Protein AF-A0A0G1G7I0-F1 (afdb_monomer_lite)

Secondary structure (DSSP, 8-state):
--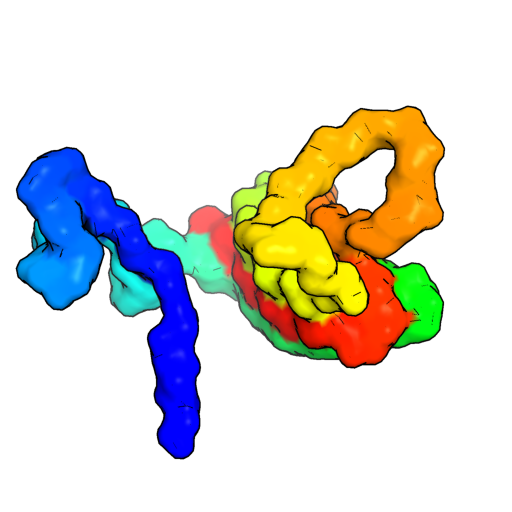------EEPTTS-TTT--GGGEEE-TT-TTS-EEEEEEEE--TT-EEEEE---SSPPEEEEEE--S---SS-------SS--S---EEEE-SSEEEEE--TT-EEEEEEE-

pLDDT: mean 72.24, std 16.4, range [36.75, 95.31]

Foldseek 3Di:
DDDDDDDWAFDPPDDSVPDDPVRTPDDPPDCPFAWPDKDKDFQAPQQKDKDWDQQQAWWDKDKDKDWPDDPVPPDDDPDDPDDPPFDFDWGTGRTIIMTGGDHGIMMMMTTTD

Sequence (113 aa):
MAEDYGLKISVEGVSVFSATDIQTAFKNDSSLLKVVQSGTGTFGVSGIVTVTHSLGYVPQFLVFQEVAYDFGNGDVSIVSTGDVYDQAIAGADTTTLKLLGNNGKSYQYYIFY

Structure (mmCIF, N/CA/C/O backbone):
data_AF-A0A0G1G7I0-F1
#
_entry.id   AF-A0A0G1G7I0-F1
#
loop_
_atom_site.group_PDB
_atom_site.id
_atom_site.type_symbol
_atom_site.label_atom_id
_atom_site.label_alt_id
_atom_site.label_comp_id
_atom_site.label_asym_id
_atom_site.label_entity_id
_atom_site.label_seq_id
_atom_site.pdbx_PDB_ins_code
_atom_site.Cartn_x
_atom_site.Cartn_y
_atom_site.Cartn_z
_atom_site.occupancy
_atom_site.B_iso_or_equiv
_atom_site.auth_seq_id
_atom_site.auth_comp_id
_atom_site.auth_asym_id
_atom_site.auth_atom_id
_atom_site.pdbx_PDB_model_num
ATOM 1 N N . MET A 1 1 ? 15.925 11.984 11.852 1.00 36.75 1 MET A N 1
ATOM 2 C CA . MET A 1 1 ? 14.678 11.907 12.635 1.00 36.75 1 MET A CA 1
ATOM 3 C C . MET A 1 1 ? 13.623 11.456 11.649 1.00 36.75 1 MET A C 1
ATOM 5 O O . MET A 1 1 ? 13.522 12.094 10.611 1.00 36.75 1 MET A O 1
ATOM 9 N N . ALA A 1 2 ? 12.993 10.303 11.862 1.00 43.09 2 ALA A N 1
ATOM 10 C CA . ALA A 1 2 ? 11.882 9.882 11.016 1.00 43.09 2 ALA A CA 1
ATOM 11 C C . ALA A 1 2 ? 10.668 10.702 11.462 1.00 43.09 2 ALA A C 1
ATOM 13 O O . ALA A 1 2 ? 10.351 10.708 12.647 1.00 43.09 2 ALA A O 1
ATOM 14 N N . GLU A 1 3 ? 10.083 11.485 10.563 1.00 41.16 3 GLU A N 1
ATOM 15 C CA . GLU A 1 3 ? 8.800 12.118 10.845 1.00 41.16 3 GLU A CA 1
ATOM 16 C C . GLU A 1 3 ? 7.743 11.007 10.836 1.00 41.16 3 GLU A C 1
ATOM 18 O O . GLU A 1 3 ? 7.594 10.283 9.851 1.00 41.16 3 GLU A O 1
ATOM 23 N N . ASP A 1 4 ? 7.076 10.807 11.972 1.00 49.00 4 ASP A N 1
ATOM 24 C CA . ASP A 1 4 ? 6.029 9.800 12.116 1.00 49.00 4 ASP A CA 1
ATOM 25 C C . ASP A 1 4 ? 4.753 10.306 11.426 1.00 49.00 4 ASP A C 1
ATOM 27 O O . ASP A 1 4 ? 3.949 11.036 12.008 1.00 49.00 4 ASP A O 1
ATOM 31 N N . TYR A 1 5 ? 4.570 9.936 10.159 1.00 49.09 5 TYR A N 1
ATOM 32 C CA . TYR A 1 5 ? 3.343 10.210 9.410 1.00 49.09 5 TYR A CA 1
ATOM 33 C C . TYR A 1 5 ? 2.296 9.120 9.692 1.00 49.09 5 TYR A C 1
ATOM 35 O O . TYR A 1 5 ? 2.605 7.927 9.701 1.00 49.09 5 TYR A O 1
ATOM 43 N N . GLY A 1 6 ? 1.040 9.509 9.926 1.00 55.38 6 GLY A N 1
ATOM 44 C CA . GLY A 1 6 ? -0.043 8.570 10.222 1.00 55.38 6 GLY A CA 1
ATOM 45 C C . GLY A 1 6 ? -1.427 9.212 10.202 1.00 55.38 6 GLY A C 1
ATOM 46 O O . GLY A 1 6 ? -1.568 10.430 10.113 1.00 55.38 6 GLY A O 1
ATOM 47 N N . LEU A 1 7 ? -2.464 8.379 10.287 1.00 59.53 7 LEU A N 1
ATOM 48 C CA . LEU A 1 7 ? -3.857 8.823 10.344 1.00 59.53 7 LEU A CA 1
ATOM 49 C C . LEU A 1 7 ? -4.307 8.940 11.807 1.00 59.53 7 LEU A C 1
ATOM 51 O O . LEU A 1 7 ? -4.096 8.023 12.604 1.00 59.53 7 LEU A O 1
ATOM 55 N N . LYS A 1 8 ? -4.944 10.065 12.152 1.00 62.00 8 LYS A N 1
ATOM 56 C CA . LYS A 1 8 ? -5.587 10.295 13.451 1.00 62.00 8 LYS A CA 1
ATOM 57 C C . LYS A 1 8 ? -7.015 10.781 13.224 1.00 62.00 8 LYS A C 1
ATOM 59 O O . LYS A 1 8 ? -7.211 11.796 12.562 1.00 62.00 8 LYS A O 1
ATOM 64 N N . ILE A 1 9 ? -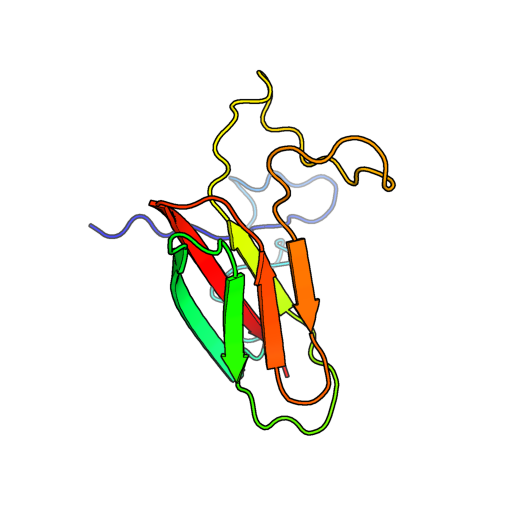8.000 10.073 13.772 1.00 66.81 9 ILE A N 1
ATOM 65 C CA . ILE A 1 9 ? -9.423 10.430 13.646 1.00 66.81 9 ILE A CA 1
ATOM 66 C C . ILE A 1 9 ? -9.959 10.688 15.052 1.00 66.81 9 ILE A C 1
ATOM 68 O O . ILE A 1 9 ? -9.914 9.786 15.883 1.00 66.81 9 ILE A O 1
ATOM 72 N N . SER A 1 10 ? -10.427 11.899 15.353 1.00 65.12 10 SER A N 1
ATOM 73 C CA . SER A 1 10 ? -11.072 12.204 16.636 1.00 65.12 10 SER A CA 1
ATOM 74 C C . SER A 1 10 ? -12.571 11.911 16.595 1.00 65.12 10 SER A C 1
ATOM 76 O O . SER A 1 10 ? -13.183 11.851 15.529 1.00 65.12 10 SER A O 1
ATOM 78 N N . VAL A 1 11 ? -13.163 11.719 17.773 1.00 64.56 11 VAL A N 1
ATOM 79 C CA . VAL A 1 11 ? -14.624 11.720 17.918 1.00 64.56 11 VAL A CA 1
ATOM 80 C C . VAL A 1 11 ? -15.186 13.134 17.724 1.00 64.56 11 VAL A C 1
ATOM 82 O O . VAL A 1 11 ? -14.476 14.130 17.896 1.00 64.56 11 VAL A O 1
ATOM 85 N N . GLU A 1 12 ? -16.467 13.223 17.365 1.00 67.62 12 GLU A N 1
ATOM 86 C CA . GLU A 1 12 ? -17.152 14.495 17.125 1.00 67.62 12 GLU A CA 1
ATOM 87 C C . GLU A 1 12 ? -17.000 15.464 18.313 1.00 67.62 12 GLU A C 1
ATOM 89 O O . GLU A 1 12 ? -1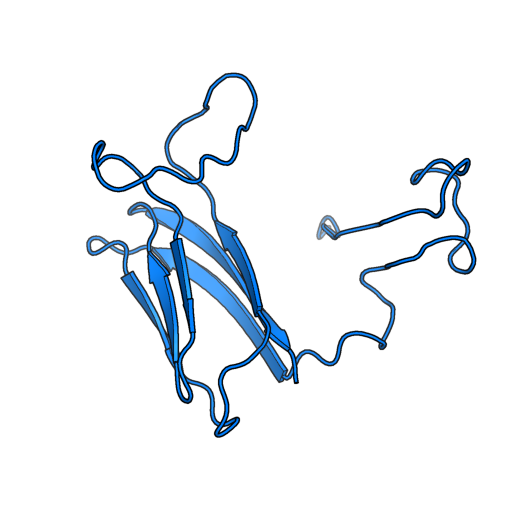7.112 15.078 19.477 1.00 67.62 12 GLU A O 1
ATOM 94 N N . GLY A 1 13 ? -16.716 16.735 18.017 1.00 74.75 13 GLY A N 1
ATOM 95 C CA . GLY A 1 13 ? -16.551 17.786 19.026 1.00 74.75 13 GLY A CA 1
ATOM 96 C C . GLY A 1 13 ? -15.169 17.860 19.688 1.00 74.75 13 GLY A C 1
ATOM 97 O O . GLY A 1 13 ? -14.962 18.726 20.538 1.00 74.75 13 GLY A O 1
ATOM 98 N N . VAL A 1 14 ? -14.205 17.015 19.299 1.00 68.00 14 VAL A N 1
ATOM 99 C CA . VAL A 1 14 ? -12.835 17.026 19.844 1.00 68.00 14 VAL A CA 1
ATOM 100 C C . VAL A 1 14 ? -11.812 17.263 18.729 1.00 68.00 14 VAL A C 1
ATOM 102 O O . VAL A 1 14 ? -11.847 16.615 17.687 1.00 68.00 14 VAL A O 1
ATOM 105 N N . SER A 1 15 ? -10.872 18.189 18.940 1.00 73.12 15 SER A N 1
ATOM 106 C CA . SER A 1 15 ? -9.793 18.474 17.981 1.00 73.12 15 SER A CA 1
ATOM 107 C C . SER A 1 15 ? -8.762 17.343 17.931 1.00 73.12 15 SER A C 1
ATOM 109 O O . SER A 1 15 ? -8.303 16.870 18.970 1.00 73.12 15 SER A O 1
ATOM 111 N N . VAL A 1 16 ? -8.322 16.957 16.728 1.00 62.06 16 VAL A N 1
ATOM 112 C CA . VAL A 1 16 ? -7.306 15.903 16.522 1.00 62.06 16 VAL A CA 1
ATOM 113 C C . VAL A 1 16 ? -5.960 16.236 17.183 1.00 62.06 16 VAL A C 1
ATOM 115 O O . VAL A 1 16 ? -5.243 15.333 17.619 1.00 62.06 16 VAL A O 1
ATOM 118 N N . PHE A 1 17 ? -5.640 17.528 17.321 1.00 71.12 17 PHE A N 1
ATOM 119 C CA . PHE A 1 17 ? -4.378 18.016 17.892 1.00 71.12 17 PHE A CA 1
ATOM 120 C C . PHE A 1 17 ? -4.365 18.016 19.424 1.00 71.12 17 PHE A C 1
ATOM 122 O O . PHE A 1 17 ? -3.295 18.006 20.023 1.00 71.12 17 PHE A O 1
ATOM 129 N N . SER A 1 18 ? -5.541 18.008 20.059 1.00 70.06 18 SER A N 1
ATOM 130 C CA . SER A 1 18 ? -5.690 18.000 21.520 1.00 70.06 18 SER A CA 1
ATOM 131 C C . SER A 1 18 ? -6.378 16.741 22.056 1.00 70.06 18 SER A C 1
ATOM 133 O O . SER A 1 18 ? -6.546 16.609 23.265 1.00 70.06 18 SER A O 1
ATOM 135 N N . ALA A 1 19 ? -6.805 15.830 21.177 1.00 61.31 19 ALA A N 1
ATOM 136 C CA . ALA A 1 19 ? -7.443 14.577 21.560 1.00 61.31 19 ALA A CA 1
ATOM 137 C C . ALA A 1 19 ? -6.448 13.658 22.275 1.00 61.31 19 ALA A C 1
ATOM 139 O O . ALA A 1 19 ? -5.387 13.334 21.725 1.00 61.31 19 ALA A O 1
ATOM 140 N N . THR A 1 20 ? -6.831 13.206 23.471 1.00 61.53 20 THR A N 1
ATOM 141 C CA . THR A 1 20 ? -6.169 12.084 24.149 1.00 61.53 20 THR A CA 1
ATOM 142 C C . THR A 1 20 ? -6.434 10.778 23.396 1.00 61.53 20 THR A C 1
ATOM 144 O O . THR A 1 20 ? -7.378 10.681 22.608 1.00 61.53 20 THR A O 1
ATOM 147 N N . ASP A 1 21 ? -5.617 9.753 23.634 1.00 56.25 21 ASP A N 1
ATOM 148 C CA . ASP A 1 21 ? -5.696 8.482 22.898 1.00 56.25 21 ASP A CA 1
ATOM 149 C C . ASP A 1 21 ? -7.079 7.816 22.996 1.00 56.25 21 ASP A C 1
ATOM 151 O O . ASP A 1 21 ? -7.576 7.284 22.012 1.00 56.25 21 ASP A O 1
ATOM 155 N N . ILE A 1 22 ? -7.758 7.941 24.142 1.00 57.19 22 ILE A N 1
ATOM 156 C CA . ILE A 1 22 ? -9.116 7.409 24.368 1.00 57.19 22 ILE A CA 1
ATOM 157 C C . ILE A 1 22 ? -10.184 8.183 23.576 1.00 57.19 22 ILE A C 1
ATOM 159 O O . ILE A 1 22 ? -11.238 7.647 23.247 1.00 57.19 22 ILE A O 1
ATOM 163 N N . GLN A 1 23 ? -9.923 9.451 23.259 1.00 49.94 23 GLN A N 1
ATOM 164 C CA . GLN A 1 23 ? -10.827 10.329 22.502 1.00 49.94 23 GLN A CA 1
ATOM 165 C C . GLN A 1 23 ? -10.543 10.290 20.995 1.00 49.94 23 GLN A C 1
ATOM 167 O O . GLN A 1 23 ? -11.086 11.081 20.218 1.00 49.94 23 GLN A O 1
ATOM 172 N N . THR A 1 24 ? -9.667 9.379 20.586 1.00 51.78 24 THR A N 1
ATOM 173 C CA . THR A 1 24 ? -9.268 9.184 19.206 1.00 51.78 24 THR A CA 1
ATOM 174 C C . THR A 1 24 ? -9.899 7.881 18.715 1.00 51.78 24 THR A C 1
ATOM 176 O O . THR A 1 24 ? -9.621 6.812 19.244 1.00 51.78 24 THR A O 1
ATOM 179 N N . ALA A 1 25 ? -10.760 7.964 17.702 1.00 51.34 25 ALA A N 1
ATOM 180 C CA . ALA A 1 25 ? -11.379 6.808 17.057 1.00 51.34 25 ALA A CA 1
ATOM 181 C C . ALA A 1 25 ? -10.348 5.917 16.341 1.00 51.34 25 ALA A C 1
ATOM 183 O O . ALA A 1 25 ? -10.568 4.720 16.181 1.00 51.34 25 ALA A O 1
ATOM 184 N N . PHE A 1 26 ? -9.222 6.497 15.913 1.00 54.03 26 PHE A N 1
ATOM 185 C CA . PHE A 1 26 ? -8.141 5.777 15.250 1.00 54.03 26 PHE A CA 1
ATOM 186 C C . PHE A 1 26 ? -6.775 6.430 15.505 1.00 54.03 26 PHE A C 1
ATOM 188 O O . PHE A 1 26 ? -6.620 7.629 15.260 1.00 54.03 26 PHE A O 1
ATOM 195 N N . LYS A 1 27 ? -5.782 5.647 15.947 1.00 61.00 27 LYS A N 1
ATOM 196 C CA . LYS A 1 27 ? -4.389 6.080 16.144 1.00 61.00 27 LYS A CA 1
ATOM 197 C C . LYS A 1 27 ? -3.424 5.045 15.555 1.00 61.00 27 LYS A C 1
ATOM 199 O O . LYS A 1 27 ? -3.648 3.843 15.693 1.00 61.00 27 LYS A O 1
ATOM 204 N N . ASN A 1 28 ? -2.349 5.526 14.927 1.00 53.62 28 ASN A N 1
ATOM 205 C CA . ASN A 1 28 ? -1.347 4.715 14.221 1.00 53.62 28 ASN A CA 1
ATOM 206 C C . ASN A 1 28 ? -0.590 3.709 15.122 1.00 53.62 28 ASN A C 1
ATOM 208 O O . ASN A 1 28 ? -0.091 2.705 14.632 1.00 53.62 28 ASN A O 1
ATOM 212 N N . ASP A 1 29 ? -0.516 3.947 16.435 1.00 60.03 29 ASP A N 1
ATOM 213 C CA . ASP A 1 29 ? 0.102 3.030 17.409 1.00 60.03 29 ASP A CA 1
ATOM 214 C C . ASP A 1 29 ? -0.900 2.061 18.064 1.00 60.03 29 ASP A C 1
ATOM 216 O O . ASP A 1 29 ? -0.508 1.212 18.869 1.00 60.03 29 ASP A O 1
ATOM 220 N N . SER A 1 30 ? -2.193 2.153 17.730 1.00 58.72 30 SER A N 1
ATOM 221 C CA . SER A 1 30 ? -3.185 1.222 18.260 1.00 58.72 30 SER A CA 1
ATOM 222 C C . SER A 1 30 ? -3.065 -0.122 17.537 1.00 58.72 30 SER A C 1
ATOM 224 O O . SER A 1 30 ? -3.155 -0.202 16.312 1.00 58.72 30 SER A O 1
ATOM 226 N N . SER A 1 31 ? -2.916 -1.214 18.293 1.00 56.00 31 SER A N 1
ATOM 227 C CA . SER A 1 31 ? -2.848 -2.584 17.751 1.00 56.00 31 SER A CA 1
ATOM 228 C C . SER A 1 31 ? -4.189 -3.107 17.208 1.00 56.00 31 SER A C 1
ATOM 230 O O . SER A 1 31 ? -4.336 -4.301 16.942 1.00 56.00 31 SER A O 1
ATOM 232 N N . LEU A 1 32 ? -5.180 -2.221 17.063 1.00 61.12 32 LEU A N 1
ATOM 233 C CA . LEU A 1 32 ? -6.523 -2.539 16.592 1.00 61.12 32 LEU A CA 1
ATOM 234 C C . LEU A 1 32 ? -6.527 -2.908 15.106 1.00 61.12 32 LEU A C 1
ATOM 236 O O . LEU A 1 32 ? -7.296 -3.781 14.708 1.00 61.12 32 LEU A O 1
ATOM 240 N N . LEU A 1 33 ? -5.650 -2.297 14.299 1.00 64.00 33 LEU A N 1
ATOM 241 C CA . LEU A 1 33 ? -5.455 -2.698 12.908 1.00 64.00 33 LEU A CA 1
ATOM 242 C C . LEU A 1 33 ? -4.319 -3.704 12.801 1.00 64.00 33 LEU A C 1
ATOM 244 O O . LEU A 1 33 ? -3.130 -3.394 12.848 1.00 64.00 33 LEU A O 1
ATOM 248 N N . LYS A 1 34 ? -4.731 -4.947 12.625 1.00 72.62 34 LYS A N 1
ATOM 249 C CA . LYS A 1 34 ? -3.878 -6.090 12.365 1.00 72.62 34 LYS A CA 1
ATOM 250 C C . LYS A 1 34 ? -3.303 -6.003 10.949 1.00 72.62 34 LYS A C 1
ATOM 252 O O . LYS A 1 34 ? -3.904 -6.470 9.990 1.00 72.62 34 LYS A O 1
ATOM 257 N N . VAL A 1 35 ? -2.136 -5.373 10.812 1.00 82.19 35 VAL A N 1
ATOM 258 C CA . VAL A 1 35 ? -1.388 -5.318 9.544 1.00 82.19 35 VAL A CA 1
ATOM 259 C C . VAL A 1 35 ? -0.670 -6.652 9.333 1.00 82.19 35 VAL A C 1
ATOM 261 O O . VAL A 1 35 ? 0.157 -7.043 10.155 1.00 82.19 35 VAL A O 1
ATOM 264 N N . VAL A 1 36 ? -0.972 -7.352 8.237 1.00 85.38 36 VAL A N 1
ATOM 265 C CA . VAL A 1 36 ? -0.268 -8.592 7.858 1.00 85.38 36 VAL A CA 1
ATOM 266 C C . VAL A 1 36 ? 0.980 -8.308 7.028 1.00 85.38 36 VAL A C 1
ATOM 268 O O . VAL A 1 36 ? 1.958 -9.047 7.100 1.00 85.38 36 VAL A O 1
ATOM 271 N N . GLN A 1 37 ? 0.948 -7.244 6.225 1.00 88.62 37 GLN A N 1
ATOM 272 C CA . GLN A 1 37 ? 2.017 -6.914 5.295 1.00 88.62 37 GLN A CA 1
ATOM 273 C C . GLN A 1 37 ? 2.002 -5.419 5.001 1.00 88.62 37 GLN A C 1
ATOM 275 O O . GLN A 1 37 ? 0.944 -4.823 4.810 1.00 88.62 37 GLN A O 1
ATOM 280 N N . SER A 1 38 ? 3.179 -4.814 4.937 1.00 91.88 38 SER A N 1
ATOM 281 C CA . SER A 1 38 ? 3.354 -3.434 4.504 1.00 91.88 38 SER A CA 1
ATOM 282 C C . SER A 1 38 ? 4.641 -3.299 3.707 1.00 91.88 38 SER A C 1
ATOM 284 O O . SER A 1 38 ? 5.513 -4.171 3.736 1.00 91.88 38 SER A O 1
ATOM 286 N N . GLY A 1 39 ? 4.757 -2.204 2.970 1.00 91.88 39 GLY A N 1
ATOM 287 C CA . GLY A 1 39 ? 5.974 -1.904 2.238 1.00 91.88 39 GLY A CA 1
ATOM 288 C C . GLY A 1 39 ? 5.921 -0.553 1.554 1.00 91.88 39 GLY A C 1
ATOM 289 O O . GLY A 1 39 ? 4.877 0.097 1.488 1.00 91.88 39 GLY A O 1
ATOM 290 N N . THR A 1 40 ? 7.072 -0.150 1.037 1.00 94.50 40 THR A N 1
ATOM 291 C CA . THR A 1 40 ? 7.259 1.074 0.263 1.00 94.50 40 THR A CA 1
ATOM 292 C C . THR A 1 40 ? 7.983 0.758 -1.038 1.00 94.50 40 THR A C 1
ATOM 294 O O . THR A 1 40 ? 8.586 -0.308 -1.189 1.00 94.50 40 THR A O 1
ATOM 297 N N . GLY A 1 41 ? 7.919 1.677 -1.992 1.00 93.81 41 GLY A N 1
ATOM 298 C CA . GLY A 1 41 ? 8.704 1.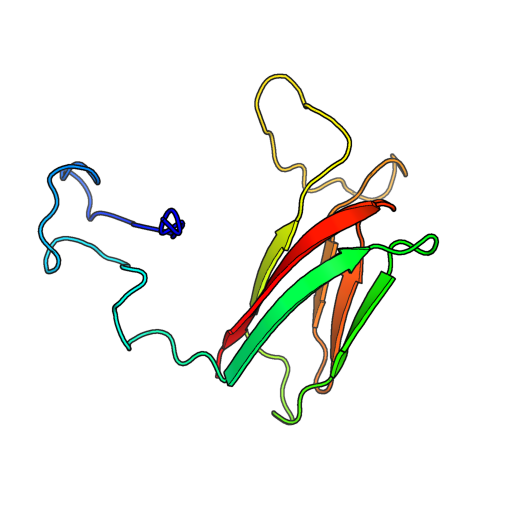581 -3.212 1.00 93.81 41 GLY A CA 1
ATOM 299 C C . GLY A 1 41 ? 8.465 2.752 -4.146 1.00 93.81 41 GLY A C 1
ATOM 300 O O . GLY A 1 41 ? 7.826 3.738 -3.785 1.00 93.81 41 GLY A O 1
ATOM 301 N N . THR A 1 42 ? 8.982 2.616 -5.361 1.00 93.44 42 THR A N 1
ATOM 302 C CA . THR A 1 42 ? 8.827 3.599 -6.430 1.00 93.44 42 THR A CA 1
ATOM 303 C C . THR A 1 42 ? 8.290 2.892 -7.663 1.00 93.44 42 THR A C 1
ATOM 305 O O . THR A 1 42 ? 8.742 1.796 -8.006 1.00 93.44 42 THR A O 1
ATOM 308 N N . PHE A 1 43 ? 7.313 3.497 -8.327 1.00 89.25 43 PHE A N 1
ATOM 309 C CA . PHE A 1 43 ? 6.777 2.966 -9.572 1.00 89.25 43 PHE A CA 1
ATOM 310 C C . PHE A 1 43 ? 7.832 3.023 -10.682 1.00 89.25 43 PHE A C 1
ATOM 312 O O . PHE A 1 43 ? 8.471 4.052 -10.900 1.00 89.25 43 PHE A O 1
ATOM 319 N N . GLY A 1 44 ? 7.998 1.911 -11.400 1.00 88.50 44 GLY A N 1
ATOM 320 C CA . GLY A 1 44 ? 8.812 1.859 -12.614 1.00 88.50 44 GLY A CA 1
ATOM 321 C C . GLY A 1 44 ? 8.072 2.404 -13.838 1.00 88.50 44 GLY A C 1
ATOM 322 O O . GLY A 1 44 ? 6.951 2.897 -13.746 1.00 88.50 44 GLY A O 1
ATOM 323 N N . VAL A 1 45 ? 8.675 2.240 -15.019 1.00 85.19 45 VAL A N 1
ATOM 324 C CA . VAL A 1 45 ? 8.162 2.781 -16.294 1.00 85.19 45 VAL A CA 1
ATOM 325 C C . VAL A 1 45 ? 6.741 2.307 -16.626 1.00 85.19 45 VAL A C 1
ATOM 327 O O . VAL A 1 45 ? 5.972 3.061 -17.211 1.00 85.19 45 VAL A O 1
ATOM 330 N N . SER A 1 46 ? 6.369 1.084 -16.234 1.00 84.12 46 SER A N 1
ATOM 331 C CA . SER A 1 46 ? 5.016 0.548 -16.445 1.00 84.12 46 SER A CA 1
ATOM 332 C C . SER A 1 46 ? 3.957 1.164 -15.530 1.00 84.12 46 SER A C 1
ATOM 334 O O . SER A 1 46 ? 2.772 0.973 -15.785 1.00 84.12 46 SER A O 1
ATOM 336 N N . GLY A 1 47 ? 4.360 1.820 -14.438 1.00 83.12 47 GLY A N 1
ATOM 337 C CA . GLY A 1 47 ? 3.447 2.330 -13.418 1.00 83.12 47 GLY A CA 1
ATOM 338 C C . GLY A 1 47 ? 2.736 1.252 -12.596 1.00 83.12 47 GLY A C 1
ATOM 339 O O . GLY A 1 47 ? 1.948 1.590 -11.725 1.00 83.12 47 GLY A O 1
ATOM 340 N N . ILE A 1 48 ? 2.993 -0.039 -12.842 1.00 87.75 48 ILE A N 1
ATOM 341 C CA . ILE A 1 48 ? 2.286 -1.148 -12.188 1.00 87.75 48 ILE A CA 1
ATOM 342 C C . ILE A 1 48 ? 3.200 -1.837 -11.182 1.00 87.75 48 ILE A C 1
ATOM 344 O O . ILE A 1 48 ? 4.288 -2.300 -11.530 1.00 87.75 48 ILE A O 1
ATOM 348 N N . VAL A 1 49 ? 2.710 -1.983 -9.955 1.00 91.44 49 VAL A N 1
ATOM 349 C CA . VAL A 1 49 ? 3.331 -2.783 -8.895 1.00 91.44 49 VAL A CA 1
ATOM 350 C C . VAL A 1 49 ? 2.363 -3.879 -8.478 1.00 91.44 49 VAL A C 1
ATOM 352 O O . VAL A 1 49 ? 1.183 -3.629 -8.247 1.00 91.44 49 VAL A O 1
ATOM 355 N N . THR A 1 50 ? 2.867 -5.108 -8.379 1.00 93.38 50 THR A N 1
ATOM 356 C CA . THR A 1 50 ? 2.115 -6.253 -7.856 1.00 93.38 50 THR A CA 1
ATOM 357 C C . THR A 1 50 ? 2.763 -6.722 -6.564 1.00 93.38 50 THR A C 1
ATOM 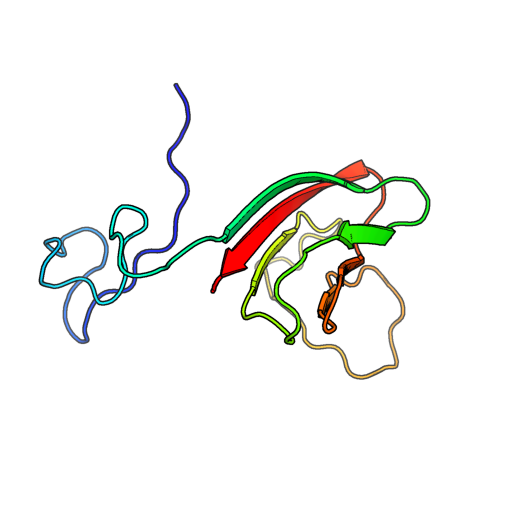359 O O . THR A 1 50 ? 3.945 -7.058 -6.540 1.00 93.38 50 THR A O 1
ATOM 362 N N . VAL A 1 51 ? 1.975 -6.746 -5.498 1.00 93.25 51 VAL A N 1
ATOM 363 C CA . VAL A 1 51 ? 2.363 -7.216 -4.173 1.00 93.25 51 VAL A CA 1
ATOM 364 C C . VAL A 1 51 ? 1.628 -8.521 -3.902 1.00 93.25 51 VAL A C 1
ATOM 366 O O . VAL A 1 51 ? 0.407 -8.531 -3.780 1.00 93.25 51 VAL A O 1
ATOM 369 N N . THR A 1 52 ? 2.361 -9.625 -3.798 1.00 95.31 52 THR A N 1
ATOM 370 C CA . THR A 1 52 ? 1.784 -10.932 -3.458 1.00 95.31 52 THR A CA 1
ATOM 371 C C . THR A 1 52 ? 1.501 -11.033 -1.958 1.00 95.31 52 THR A C 1
ATOM 373 O O . THR A 1 52 ? 2.316 -10.578 -1.151 1.00 95.31 52 THR A O 1
ATOM 376 N N . HIS A 1 53 ? 0.385 -11.669 -1.595 1.00 88.25 53 HIS A N 1
ATOM 377 C CA . HIS A 1 53 ? 0.013 -12.041 -0.227 1.00 88.25 53 HIS A CA 1
ATOM 378 C C . HIS A 1 53 ? -0.635 -13.438 -0.180 1.00 88.25 53 HIS A C 1
ATOM 380 O O . HIS A 1 53 ? -1.131 -13.946 -1.184 1.00 88.25 53 HIS A O 1
ATOM 386 N N . SER A 1 54 ? -0.678 -14.053 1.006 1.00 88.38 54 SER A N 1
ATOM 387 C CA . SER A 1 54 ? -1.102 -15.459 1.187 1.00 88.38 54 SER A CA 1
ATOM 388 C C . SER A 1 54 ? -2.358 -15.633 2.052 1.00 88.38 54 SER A C 1
ATOM 390 O O . SER A 1 54 ? -2.527 -16.660 2.701 1.00 88.38 54 SER A O 1
ATOM 392 N N . LEU A 1 55 ? -3.233 -14.626 2.092 1.00 84.06 55 LEU A N 1
ATOM 393 C CA . LEU A 1 55 ? -4.421 -14.610 2.959 1.00 84.06 55 LEU A CA 1
ATOM 394 C C . LEU A 1 55 ? -5.547 -15.559 2.514 1.00 84.06 55 LEU A C 1
ATOM 396 O O . LEU A 1 55 ? -6.331 -15.998 3.347 1.00 84.06 55 LEU A O 1
ATOM 400 N N . GLY A 1 56 ? -5.647 -15.889 1.221 1.00 82.75 56 GLY A N 1
ATOM 401 C CA . GLY A 1 56 ? -6.708 -16.764 0.697 1.00 82.75 56 GLY A CA 1
ATOM 402 C C . GLY A 1 56 ? -8.092 -16.103 0.589 1.00 82.75 56 GLY A C 1
ATOM 403 O O . GLY A 1 56 ? -9.054 -16.759 0.201 1.00 82.75 56 GLY A O 1
ATOM 404 N N . TYR A 1 57 ? -8.190 -14.809 0.892 1.00 80.06 57 TYR A N 1
ATOM 405 C CA . TYR A 1 57 ? -9.357 -13.947 0.698 1.00 80.06 57 TYR A CA 1
ATOM 406 C C . TYR A 1 57 ? -8.902 -12.562 0.222 1.00 80.06 57 TYR A C 1
ATOM 408 O O . TYR A 1 57 ? -7.715 -12.242 0.296 1.00 80.06 57 TYR A O 1
ATOM 416 N N . VAL A 1 58 ? -9.835 -11.750 -0.288 1.00 86.00 58 VAL A N 1
ATOM 417 C CA . VAL A 1 58 ? -9.550 -10.364 -0.694 1.00 86.00 58 VAL A CA 1
ATOM 418 C C . VAL A 1 58 ? -9.379 -9.501 0.564 1.00 86.00 58 VAL A C 1
ATOM 420 O O . VAL A 1 58 ? -10.337 -9.389 1.334 1.00 86.00 58 VAL A O 1
ATOM 423 N N . PRO A 1 59 ? -8.198 -8.909 0.813 1.00 83.19 59 PRO A N 1
ATOM 424 C CA . PRO A 1 59 ? -7.942 -8.172 2.042 1.00 83.19 59 PRO A CA 1
ATOM 425 C C . PRO A 1 59 ? -8.535 -6.766 2.036 1.00 83.19 59 PRO A C 1
ATOM 427 O O . PRO A 1 59 ? -8.766 -6.164 0.987 1.00 83.19 59 PRO A O 1
ATOM 430 N N . GLN A 1 60 ? -8.670 -6.198 3.233 1.00 84.19 60 GLN A N 1
ATOM 431 C CA . GLN A 1 60 ? -8.716 -4.746 3.385 1.00 84.19 60 GLN A CA 1
ATOM 432 C C . GLN A 1 60 ? -7.296 -4.192 3.247 1.00 84.19 60 GLN A C 1
ATOM 434 O O . GLN A 1 60 ? -6.338 -4.784 3.748 1.00 84.19 60 GLN A O 1
ATOM 439 N N . PHE A 1 61 ? -7.146 -3.048 2.588 1.00 85.12 61 PHE A N 1
ATOM 440 C CA . PHE A 1 61 ? -5.841 -2.431 2.377 1.00 85.12 61 PHE A CA 1
ATOM 441 C C . PHE A 1 61 ? -5.927 -0.905 2.411 1.00 85.12 61 PHE A C 1
ATOM 443 O O . PHE A 1 61 ? -6.991 -0.320 2.216 1.00 85.12 61 PHE A O 1
ATOM 450 N N . LEU A 1 62 ? -4.782 -0.268 2.638 1.00 84.31 62 LEU A N 1
ATOM 451 C CA . LEU A 1 62 ? -4.594 1.175 2.539 1.00 84.31 62 LEU A CA 1
ATOM 452 C C . LEU A 1 62 ? -3.340 1.455 1.714 1.00 84.31 62 LEU A C 1
ATOM 454 O O . LEU A 1 62 ? -2.316 0.798 1.906 1.00 84.31 62 LEU A O 1
ATOM 458 N N . VAL A 1 63 ? -3.414 2.426 0.804 1.00 83.88 63 VAL A N 1
ATOM 459 C CA . VAL A 1 63 ? -2.287 2.803 -0.055 1.00 83.88 63 VAL A CA 1
ATOM 460 C C . VAL A 1 63 ? -2.157 4.316 -0.102 1.00 83.88 63 VAL A C 1
ATOM 462 O O . VAL A 1 63 ? -3.134 5.021 -0.339 1.00 83.88 63 VAL A O 1
ATOM 465 N N . PHE A 1 64 ? -0.931 4.787 0.077 1.00 84.25 64 PHE A N 1
ATOM 466 C CA . PHE A 1 64 ? -0.518 6.156 -0.181 1.00 84.25 64 PHE A CA 1
ATOM 467 C C . PHE A 1 64 ? 0.352 6.156 -1.430 1.00 84.25 64 PHE A C 1
ATOM 469 O O . PHE A 1 64 ? 1.276 5.349 -1.546 1.00 84.25 64 PHE A O 1
ATOM 476 N N . GLN A 1 65 ? 0.044 7.033 -2.376 1.00 83.88 65 GLN A N 1
ATOM 477 C CA . GLN A 1 65 ? 0.794 7.164 -3.618 1.00 83.88 65 GLN A CA 1
ATOM 478 C C . GLN A 1 65 ? 1.087 8.637 -3.853 1.00 83.88 65 GLN A C 1
ATOM 480 O O . GLN A 1 65 ? 0.215 9.488 -3.681 1.00 83.88 65 GLN A O 1
ATOM 485 N N . GLU A 1 66 ? 2.316 8.931 -4.249 1.00 80.31 66 GLU A N 1
ATOM 486 C CA . GLU A 1 66 ? 2.663 10.234 -4.788 1.00 80.31 66 GLU A CA 1
ATOM 487 C C . GLU A 1 66 ? 2.130 10.318 -6.228 1.00 80.31 66 GLU A C 1
ATOM 489 O O . GLU A 1 66 ? 2.347 9.416 -7.038 1.00 80.31 66 GLU A O 1
ATOM 494 N N . VAL A 1 67 ? 1.419 11.394 -6.552 1.00 74.31 67 VAL A N 1
ATOM 495 C CA . VAL A 1 67 ? 0.875 11.647 -7.896 1.00 74.31 67 VAL A CA 1
ATOM 496 C C . VAL A 1 67 ? 1.662 12.756 -8.590 1.00 74.31 67 VAL A C 1
ATOM 498 O O . VAL A 1 67 ? 2.287 13.597 -7.943 1.00 74.31 67 VAL A O 1
ATOM 501 N N . ALA A 1 68 ? 1.713 12.725 -9.924 1.00 69.62 68 ALA A N 1
ATOM 502 C CA . ALA A 1 68 ? 2.516 13.669 -10.709 1.00 69.62 68 ALA A CA 1
ATOM 503 C C . ALA A 1 68 ? 1.930 15.088 -10.788 1.00 69.62 68 ALA A C 1
ATOM 505 O O . ALA A 1 68 ? 2.687 16.027 -11.038 1.00 69.62 68 ALA A O 1
ATOM 506 N N . TYR A 1 69 ? 0.629 15.250 -10.541 1.00 64.69 69 TYR A N 1
ATOM 507 C CA . TYR A 1 69 ? -0.053 16.538 -10.606 1.00 64.69 69 TYR A CA 1
ATOM 508 C C . TYR A 1 69 ? -0.394 17.096 -9.226 1.00 64.69 69 TYR A C 1
ATOM 510 O O . TYR A 1 69 ? -0.968 16.412 -8.380 1.00 64.69 69 TYR A O 1
ATOM 518 N N . ASP A 1 70 ? -0.099 18.382 -9.050 1.00 56.25 70 ASP A N 1
ATOM 519 C CA . ASP A 1 70 ? -0.707 19.216 -8.025 1.00 56.25 70 ASP A CA 1
ATOM 520 C C . ASP A 1 70 ? -2.063 19.670 -8.578 1.00 56.25 70 ASP A C 1
ATOM 522 O O . ASP A 1 70 ? -2.131 20.562 -9.426 1.00 56.25 70 ASP A O 1
ATOM 526 N N . PHE A 1 71 ? -3.161 19.035 -8.160 1.00 54.22 71 PHE A N 1
ATOM 527 C CA . PHE A 1 71 ? -4.519 19.496 -8.486 1.00 54.22 71 PHE A CA 1
ATOM 528 C C . PHE A 1 71 ? -4.848 20.819 -7.772 1.00 54.22 71 PHE A C 1
ATOM 530 O O . PHE A 1 71 ? -5.962 20.994 -7.309 1.00 54.22 71 PHE A O 1
ATOM 537 N N . GLY A 1 72 ? -3.893 21.733 -7.579 1.00 45.53 72 GLY A N 1
ATOM 538 C CA . GLY A 1 72 ? -4.047 23.028 -6.906 1.00 45.53 72 GLY A CA 1
ATOM 539 C C . GLY A 1 72 ? -4.575 22.995 -5.463 1.00 45.53 72 GLY A C 1
ATOM 540 O O . GLY A 1 72 ? -4.563 24.035 -4.818 1.00 45.53 72 GLY A O 1
ATOM 541 N N . ASN A 1 73 ? -5.044 21.843 -4.973 1.00 49.47 73 ASN A N 1
ATOM 542 C CA . ASN A 1 73 ? -5.802 21.638 -3.739 1.00 49.47 73 ASN A CA 1
ATOM 543 C C . ASN A 1 73 ? -5.724 20.184 -3.211 1.00 49.47 73 ASN A C 1
ATOM 545 O O . ASN A 1 73 ? -6.390 19.866 -2.230 1.00 49.47 73 ASN A O 1
ATOM 549 N N . GLY A 1 74 ? -4.921 19.289 -3.809 1.00 50.34 74 GLY A N 1
ATOM 550 C CA . GLY A 1 74 ? -4.762 17.911 -3.308 1.00 50.34 74 GLY A CA 1
ATOM 551 C C . GLY A 1 74 ? -5.995 17.004 -3.459 1.00 50.34 74 GLY A C 1
ATOM 552 O O . GLY A 1 74 ? -6.161 16.063 -2.682 1.00 50.34 74 GLY A O 1
ATOM 553 N N . ASP A 1 75 ? -6.861 17.274 -4.438 1.00 49.12 75 ASP A N 1
ATOM 554 C CA . ASP A 1 75 ? -8.109 16.532 -4.627 1.00 49.12 75 ASP A CA 1
ATOM 555 C C . ASP A 1 75 ? -7.868 15.097 -5.137 1.00 49.12 75 ASP A C 1
ATOM 557 O O . ASP A 1 75 ? -7.281 14.869 -6.197 1.00 49.12 75 ASP A O 1
ATOM 561 N N . VAL A 1 76 ? -8.373 14.108 -4.391 1.00 52.22 76 VAL A N 1
ATOM 562 C CA . VAL A 1 76 ? -8.457 12.703 -4.822 1.00 52.22 76 VAL A CA 1
ATOM 563 C C . VAL A 1 76 ? -9.685 12.550 -5.719 1.00 52.22 76 VAL A C 1
ATOM 565 O O . VAL A 1 76 ? -10.818 12.598 -5.241 1.00 52.22 76 VAL A O 1
ATOM 568 N N . SER A 1 77 ? -9.477 12.354 -7.022 1.00 49.31 77 SER A N 1
ATOM 569 C CA . SER A 1 77 ? -10.570 12.172 -7.983 1.00 49.31 77 SER A CA 1
ATOM 570 C C . SER A 1 77 ? -10.852 10.691 -8.248 1.00 49.31 77 SER A C 1
ATOM 572 O O . SER A 1 77 ? -9.977 9.950 -8.697 1.00 49.31 77 SER A O 1
ATOM 574 N N . ILE A 1 78 ? -12.092 10.252 -8.010 1.00 54.69 78 ILE A N 1
ATOM 575 C CA . ILE A 1 78 ? -12.598 8.969 -8.515 1.00 54.69 78 ILE A CA 1
ATOM 576 C C . ILE A 1 78 ? -13.135 9.236 -9.925 1.00 54.69 78 ILE A C 1
ATOM 578 O O . ILE A 1 78 ? -14.305 9.571 -10.108 1.00 54.69 78 ILE A O 1
ATOM 582 N N . VAL A 1 79 ? -12.258 9.152 -10.926 1.00 52.19 79 VAL A N 1
ATOM 583 C CA . VAL A 1 79 ? -12.610 9.452 -12.320 1.00 52.19 79 VAL A CA 1
ATOM 584 C C . VAL A 1 79 ? -13.325 8.251 -12.943 1.00 52.19 79 VAL A C 1
ATOM 586 O O . VAL A 1 79 ? -12.773 7.154 -13.028 1.00 52.19 79 VAL A O 1
ATOM 589 N N . SER A 1 80 ? -14.556 8.446 -13.424 1.00 46.69 80 SER A N 1
ATOM 590 C CA . SER A 1 80 ? -15.229 7.456 -14.265 1.00 46.69 80 SER A CA 1
ATOM 591 C C . SER A 1 80 ? -14.614 7.482 -15.666 1.00 46.69 80 SER A C 1
ATOM 593 O O . SER A 1 80 ? -14.821 8.442 -16.402 1.00 46.69 80 SER A O 1
ATOM 595 N N . THR A 1 81 ? -13.845 6.440 -15.999 1.00 48.34 81 THR A N 1
ATOM 596 C CA . THR A 1 81 ? -13.477 5.972 -17.355 1.00 48.34 81 THR A CA 1
ATOM 597 C C . THR A 1 81 ? -13.705 6.986 -18.486 1.00 48.34 81 THR A C 1
ATOM 599 O O . THR A 1 81 ? -14.693 6.895 -19.213 1.00 48.34 81 THR A O 1
ATOM 602 N N . GLY A 1 82 ? -12.802 7.951 -18.642 1.00 48.47 82 GLY A N 1
ATOM 603 C CA . GLY A 1 82 ? -12.883 8.930 -19.730 1.00 48.47 82 GLY A CA 1
ATOM 604 C C . GLY A 1 82 ? -11.585 9.697 -19.936 1.00 48.47 82 GLY A C 1
ATOM 605 O O . GLY A 1 82 ? -11.095 9.762 -21.058 1.00 48.47 82 GLY A O 1
ATOM 606 N N . ASP A 1 83 ? -10.968 10.154 -18.847 1.00 45.38 83 ASP A N 1
ATOM 607 C CA . ASP A 1 83 ? -9.713 10.903 -18.902 1.00 45.38 83 ASP A CA 1
ATOM 608 C C . ASP A 1 83 ? -8.550 10.022 -18.416 1.00 45.38 83 ASP A C 1
ATOM 610 O O . ASP A 1 83 ? -8.389 9.726 -17.231 1.00 45.38 83 ASP A O 1
ATOM 614 N N . VAL A 1 84 ? -7.763 9.513 -19.367 1.00 49.50 84 VAL A N 1
ATOM 615 C CA . VAL A 1 84 ? -6.644 8.580 -19.135 1.00 49.50 84 VAL A CA 1
ATOM 616 C C . VAL A 1 84 ? -5.345 9.353 -18.901 1.00 49.50 84 VAL A C 1
ATOM 618 O O . VAL A 1 84 ? -4.393 9.225 -19.666 1.00 49.50 84 VAL A O 1
ATOM 621 N N . TYR A 1 85 ? -5.293 10.161 -17.845 1.00 51.16 85 TYR A N 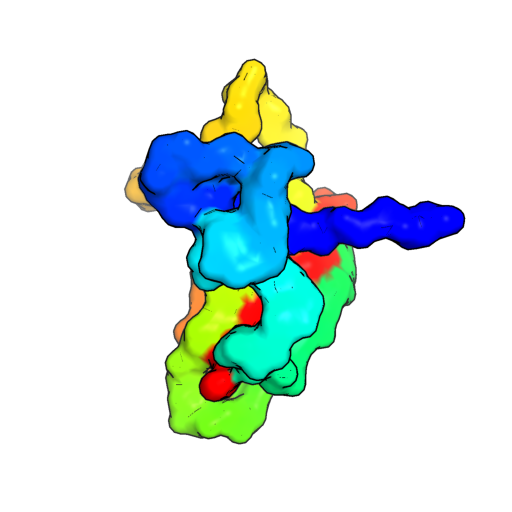1
ATOM 622 C CA . TYR A 1 85 ? -4.045 10.790 -17.415 1.00 51.16 85 TYR A CA 1
ATOM 623 C C . TYR A 1 85 ? -3.910 10.682 -15.888 1.00 51.16 85 TYR A C 1
ATOM 625 O O . TYR A 1 85 ? -4.784 11.120 -15.151 1.00 51.16 85 TYR A O 1
ATOM 633 N N . ASP A 1 86 ? -2.827 10.036 -15.440 1.00 55.50 86 ASP A N 1
ATOM 634 C CA . ASP A 1 86 ? -2.313 10.025 -14.059 1.00 55.50 86 ASP A CA 1
ATOM 635 C C . ASP A 1 86 ? -3.255 9.502 -12.956 1.00 55.50 86 ASP A C 1
ATOM 637 O O . ASP A 1 86 ? -3.576 10.198 -11.995 1.00 55.50 86 ASP A O 1
ATOM 641 N N . GLN A 1 87 ? -3.674 8.234 -13.063 1.00 62.75 87 GLN A N 1
ATOM 642 C CA . GLN A 1 87 ? -4.525 7.588 -12.056 1.00 62.75 87 GLN A CA 1
ATOM 643 C C . GLN A 1 87 ? -3.703 6.873 -10.972 1.00 62.75 87 GLN A C 1
ATOM 645 O O . GLN A 1 87 ? -2.938 5.956 -11.271 1.00 62.75 87 GLN A O 1
ATOM 650 N N . ALA A 1 88 ? -3.932 7.250 -9.712 1.00 68.50 88 ALA A N 1
ATOM 651 C CA . ALA A 1 88 ? -3.547 6.472 -8.540 1.00 68.50 88 ALA A CA 1
ATOM 652 C C . ALA A 1 88 ? -4.649 5.450 -8.232 1.00 68.50 88 ALA A C 1
ATOM 654 O O . ALA A 1 88 ? -5.696 5.799 -7.683 1.00 68.50 88 ALA A O 1
ATOM 655 N N . ILE A 1 89 ? -4.441 4.188 -8.614 1.00 78.62 89 ILE A N 1
ATOM 656 C CA . ILE A 1 89 ? -5.424 3.113 -8.411 1.00 78.62 89 ILE A CA 1
ATOM 657 C C . ILE A 1 89 ? -4.797 2.014 -7.567 1.00 78.62 89 ILE A C 1
ATOM 659 O O . ILE A 1 89 ? -3.639 1.637 -7.759 1.00 78.62 89 ILE A O 1
ATOM 663 N N . ALA A 1 90 ? -5.582 1.460 -6.651 1.00 84.56 90 ALA A N 1
ATOM 664 C CA . ALA A 1 90 ? -5.234 0.250 -5.931 1.00 84.56 90 ALA A CA 1
ATOM 665 C C . ALA A 1 90 ? -6.417 -0.721 -5.942 1.00 84.56 90 ALA A C 1
ATOM 667 O O . ALA A 1 90 ? -7.565 -0.323 -5.752 1.00 84.56 90 ALA A O 1
ATOM 668 N N . GLY A 1 91 ? -6.132 -1.999 -6.163 1.00 85.81 91 GLY A N 1
ATOM 669 C CA . GLY A 1 91 ? -7.126 -3.065 -6.123 1.00 85.81 91 GLY A CA 1
ATOM 670 C C . GLY A 1 91 ? -6.488 -4.366 -5.670 1.00 85.81 91 GLY A C 1
ATOM 671 O O . GLY A 1 91 ? -5.326 -4.617 -5.980 1.00 85.81 91 GLY A O 1
ATOM 672 N N . ALA A 1 92 ? -7.235 -5.189 -4.942 1.00 87.38 92 ALA A N 1
ATOM 673 C CA . ALA A 1 92 ? -6.753 -6.478 -4.467 1.00 87.38 92 ALA A CA 1
ATOM 674 C C . ALA A 1 92 ? -7.647 -7.622 -4.947 1.00 87.38 92 ALA A C 1
ATOM 676 O O . ALA A 1 92 ? -8.854 -7.456 -5.134 1.00 87.38 92 ALA A O 1
ATOM 677 N N . ASP A 1 93 ? -7.038 -8.785 -5.122 1.00 86.94 93 ASP A N 1
ATOM 678 C CA . ASP A 1 93 ? -7.714 -10.064 -5.270 1.00 86.94 93 ASP A CA 1
ATOM 679 C C . ASP A 1 93 ? -7.310 -10.998 -4.116 1.00 86.94 93 ASP A C 1
ATOM 681 O O . ASP A 1 93 ? -6.822 -10.563 -3.074 1.00 86.94 93 ASP A O 1
ATOM 685 N N . THR A 1 94 ? -7.576 -12.294 -4.248 1.00 88.56 94 THR A N 1
ATOM 686 C CA . THR A 1 94 ? -7.308 -13.270 -3.183 1.00 88.56 94 THR A CA 1
ATOM 687 C C . THR A 1 94 ? -5.820 -13.524 -2.930 1.00 88.56 94 THR A C 1
ATOM 689 O O . THR A 1 94 ? -5.478 -14.139 -1.916 1.00 88.56 94 THR A O 1
ATOM 692 N N . THR A 1 95 ? -4.934 -13.104 -3.838 1.00 91.50 95 THR A N 1
ATOM 693 C CA . THR A 1 95 ? -3.492 -13.397 -3.778 1.00 91.50 95 THR A CA 1
ATOM 694 C C . THR A 1 95 ? -2.599 -12.188 -4.033 1.00 91.50 95 THR A C 1
ATOM 696 O O . THR A 1 95 ? -1.399 -12.256 -3.754 1.00 91.50 95 THR A O 1
ATOM 699 N N . THR A 1 96 ? -3.130 -11.091 -4.570 1.00 92.31 96 THR A N 1
ATOM 700 C CA . THR A 1 96 ? -2.348 -9.912 -4.928 1.00 92.31 96 THR A CA 1
ATOM 701 C C . THR A 1 96 ? -3.052 -8.601 -4.608 1.00 92.31 96 THR A C 1
ATOM 703 O O . THR A 1 96 ? -4.246 -8.440 -4.834 1.00 92.31 96 THR A O 1
ATOM 706 N N . LEU A 1 97 ? -2.262 -7.621 -4.172 1.00 89.31 97 LEU A N 1
ATOM 707 C CA . LEU A 1 97 ? -2.581 -6.198 -4.225 1.00 89.31 97 LEU A CA 1
ATOM 708 C C . LEU A 1 97 ? -1.857 -5.594 -5.435 1.00 89.31 97 LEU A C 1
ATOM 710 O O . LEU A 1 97 ? -0.638 -5.724 -5.571 1.00 89.31 97 LEU A O 1
ATOM 714 N N . LYS A 1 98 ? -2.598 -4.928 -6.316 1.00 91.19 98 LYS A N 1
ATOM 715 C CA . LYS A 1 98 ? -2.081 -4.244 -7.503 1.00 91.19 98 LYS A CA 1
ATOM 716 C C . LYS A 1 98 ? -2.210 -2.744 -7.330 1.00 91.19 98 LYS A C 1
ATOM 718 O O . LYS A 1 98 ? -3.284 -2.248 -6.996 1.00 91.19 98 LYS A O 1
ATOM 723 N N . LEU A 1 99 ? -1.115 -2.045 -7.589 1.00 88.94 99 LEU A N 1
ATOM 724 C CA . LEU A 1 99 ? -1.026 -0.593 -7.551 1.00 88.94 99 LEU A CA 1
ATOM 725 C C . LEU A 1 99 ? -0.720 -0.094 -8.961 1.00 88.94 99 LEU A C 1
ATOM 727 O O . LEU A 1 99 ? 0.200 -0.607 -9.602 1.00 88.94 99 LEU A O 1
ATOM 731 N N . LEU A 1 100 ? -1.469 0.899 -9.420 1.00 86.75 100 LEU A N 1
ATOM 732 C CA . LEU A 1 100 ? -1.171 1.685 -10.609 1.00 86.75 100 LEU A CA 1
ATOM 733 C C . LEU A 1 100 ? -0.833 3.105 -10.161 1.00 86.75 100 LEU A C 1
ATOM 735 O O . LEU A 1 100 ? -1.614 3.698 -9.422 1.00 86.75 100 LEU A O 1
ATOM 739 N N . GLY A 1 101 ? 0.300 3.626 -10.614 1.00 82.25 101 GLY A N 1
ATOM 740 C CA . GLY A 1 101 ? 0.740 4.987 -10.341 1.00 82.25 101 GLY A CA 1
ATOM 741 C C . GLY A 1 101 ? 1.743 5.484 -11.379 1.00 82.25 101 GLY A C 1
ATOM 742 O O . GLY A 1 101 ? 2.010 4.836 -12.392 1.00 82.25 101 GLY A O 1
ATOM 743 N N . ASN A 1 102 ? 2.300 6.668 -11.144 1.00 83.94 102 ASN A N 1
ATOM 744 C CA . ASN A 1 102 ? 3.159 7.350 -12.107 1.00 83.94 102 ASN A CA 1
ATOM 745 C C . ASN A 1 102 ? 4.629 6.928 -11.994 1.00 83.94 102 ASN A C 1
ATOM 747 O O . ASN A 1 102 ? 5.166 6.834 -10.896 1.00 83.94 102 ASN A O 1
ATOM 751 N N . ASN A 1 103 ? 5.314 6.756 -13.129 1.00 86.81 103 ASN A N 1
ATOM 752 C CA . ASN A 1 103 ? 6.742 6.426 -13.161 1.00 86.81 103 ASN A CA 1
ATOM 753 C C . ASN A 1 103 ? 7.577 7.405 -12.316 1.00 86.81 103 ASN A C 1
ATOM 755 O O . ASN A 1 103 ? 7.449 8.623 -12.444 1.00 86.81 103 ASN A O 1
ATOM 759 N N . GLY A 1 104 ? 8.452 6.861 -11.473 1.00 85.88 104 GLY A N 1
ATOM 760 C CA . GLY A 1 104 ? 9.317 7.634 -10.587 1.00 85.88 104 GLY A CA 1
ATOM 761 C C . GLY A 1 104 ? 8.627 8.167 -9.330 1.00 85.88 104 GLY A C 1
ATOM 762 O O . GLY A 1 104 ? 9.296 8.812 -8.527 1.00 85.88 104 GLY A O 1
ATOM 763 N N . LYS A 1 105 ? 7.330 7.899 -9.129 1.00 87.25 105 LYS A N 1
ATOM 764 C CA . LYS A 1 105 ? 6.605 8.299 -7.920 1.00 87.25 105 LYS A CA 1
ATOM 765 C C . LYS A 1 105 ? 6.640 7.237 -6.836 1.00 87.25 105 LYS A C 1
ATOM 767 O O . LYS A 1 105 ? 6.683 6.037 -7.120 1.00 87.25 105 LYS A O 1
ATOM 772 N N . SER A 1 106 ? 6.640 7.691 -5.589 1.00 89.62 106 SER A N 1
ATOM 773 C CA . SER A 1 106 ? 6.725 6.813 -4.424 1.00 89.62 106 SER A CA 1
ATOM 774 C C . SER A 1 106 ? 5.358 6.262 -4.022 1.00 89.62 106 SER A C 1
ATOM 776 O O . SER A 1 106 ? 4.330 6.911 -4.212 1.00 89.62 106 SER A O 1
ATOM 778 N N . TYR A 1 107 ? 5.343 5.075 -3.423 1.00 88.44 107 TYR A N 1
ATOM 779 C CA . TYR A 1 107 ? 4.153 4.504 -2.802 1.00 88.44 107 TYR A CA 1
ATOM 780 C C . TYR A 1 107 ? 4.472 3.862 -1.454 1.00 88.44 107 TYR A C 1
ATOM 782 O O . TYR A 1 107 ? 5.596 3.425 -1.188 1.00 88.44 107 TYR A O 1
ATOM 790 N N . GLN A 1 108 ? 3.436 3.747 -0.632 1.00 90.94 108 GLN A N 1
ATOM 791 C CA . GLN A 1 108 ? 3.412 2.988 0.607 1.00 90.94 108 GLN A CA 1
ATOM 792 C C . GLN A 1 108 ? 2.090 2.235 0.707 1.00 90.94 108 GLN A C 1
ATOM 794 O O . GLN A 1 108 ? 1.040 2.781 0.374 1.00 90.94 108 GLN A O 1
ATOM 799 N N . TYR A 1 109 ? 2.125 0.989 1.166 1.00 87.50 109 TYR A N 1
ATOM 800 C CA . TYR A 1 109 ? 0.924 0.173 1.306 1.00 87.50 109 TYR A CA 1
ATOM 801 C C . TYR A 1 109 ? 0.876 -0.570 2.639 1.00 87.50 109 TYR A C 1
ATOM 803 O O . TYR A 1 109 ? 1.908 -0.887 3.238 1.00 87.50 109 TYR A O 1
ATOM 811 N N . TYR A 1 110 ? -0.348 -0.890 3.048 1.00 87.56 110 TYR A N 1
ATOM 812 C CA . TYR A 1 110 ? -0.687 -1.698 4.210 1.00 87.56 110 TYR A CA 1
ATOM 813 C C . TYR A 1 110 ? -1.796 -2.679 3.826 1.00 87.56 110 TYR A C 1
ATOM 815 O O . TYR A 1 110 ? -2.803 -2.278 3.247 1.00 87.56 110 TYR A O 1
ATOM 823 N N . ILE A 1 111 ? -1.613 -3.955 4.151 1.00 85.06 111 ILE A N 1
ATOM 824 C CA . ILE A 1 111 ? -2.608 -5.021 4.008 1.00 85.06 111 ILE A CA 1
ATOM 825 C C . ILE A 1 111 ? -3.024 -5.441 5.414 1.00 85.06 111 ILE A C 1
ATOM 827 O O . ILE A 1 111 ? -2.166 -5.750 6.247 1.00 85.06 111 ILE A O 1
ATOM 831 N N . PHE A 1 112 ? -4.327 -5.459 5.671 1.00 84.25 112 PHE A N 1
ATOM 832 C CA . PHE A 1 112 ? -4.913 -5.822 6.959 1.00 84.25 112 PHE A CA 1
ATOM 833 C C . PHE A 1 112 ? -5.512 -7.238 6.919 1.00 84.25 112 PHE A C 1
ATOM 835 O O . PHE A 1 112 ? -5.895 -7.710 5.843 1.00 84.25 112 PHE A O 1
ATOM 842 N N . TYR A 1 113 ? -5.590 -7.904 8.080 1.00 71.81 113 TYR A N 1
ATOM 843 C CA . TYR A 1 113 ? -6.191 -9.235 8.245 1.00 71.81 113 TYR A CA 1
ATOM 844 C C . TYR A 1 113 ? -7.285 -9.291 9.311 1.00 71.81 113 TYR A C 1
ATOM 846 O O . TYR A 1 113 ? -7.145 -8.627 10.366 1.00 71.81 113 TYR A O 1
#

Radius of gyration: 16.31 Å; chains: 1; bounding box: 32×40×44 Å